Protein AF-A0ABD3XC31-F1 (afdb_monomer_lite)

InterPro domains:
  IPR001134 Netrin domain [PS50189] (2-110)
  IPR008993 Tissue inhibitor of metalloproteinases-like, OB-fold [G3DSA:2.40.50.120] (1-110)
  IPR008993 Tissue inhibitor of metalloproteinases-like, OB-fold [SSF50242] (11-102)
  IPR018933 Netrin module, non-TIMP type [PF01759] (27-101)

Structure (mmCIF, N/CA/C/O backbone):
data_AF-A0ABD3XC31-F1
#
_entry.id   AF-A0ABD3XC31-F1
#
loop_
_atom_site.group_PDB
_atom_site.id
_atom_site.type_symbol
_atom_site.label_atom_id
_atom_site.label_alt_id
_atom_site.label_comp_id
_atom_site.label_asym_id
_atom_site.label_entity_id
_atom_site.label_seq_id
_atom_site.pdbx_PDB_ins_code
_atom_site.Cartn_x
_atom_site.Cartn_y
_atom_site.Cartn_z
_atom_site.occupancy
_atom_site.B_iso_or_equiv
_atom_site.auth_seq_id
_atom_site.auth_comp_id
_atom_site.auth_asym_id
_atom_site.auth_atom_id
_atom_site.pdbx_PDB_model_num
ATOM 1 N N . THR A 1 1 ? 1.370 -7.243 -12.552 1.00 60.09 1 THR A N 1
ATOM 2 C CA . THR A 1 1 ? 0.184 -6.423 -12.883 1.00 60.09 1 THR A CA 1
ATOM 3 C C . THR A 1 1 ? 0.410 -5.011 -12.413 1.00 60.09 1 THR A C 1
ATOM 5 O O . THR A 1 1 ? 0.726 -4.815 -11.241 1.00 60.09 1 THR A O 1
ATOM 8 N N . CYS A 1 2 ? 0.232 -4.026 -13.294 1.00 70.12 2 CYS A N 1
ATOM 9 C CA . CYS A 1 2 ? 0.400 -2.636 -12.898 1.00 70.12 2 CYS A CA 1
ATOM 10 C C . CYS A 1 2 ? -0.766 -2.114 -12.057 1.00 70.12 2 CYS A C 1
ATOM 12 O O . CYS A 1 2 ? -1.923 -2.266 -12.463 1.00 70.12 2 CYS A O 1
ATOM 14 N N . PRO A 1 3 ? -0.480 -1.488 -10.902 1.00 72.56 3 PRO A N 1
ATOM 15 C CA . PRO A 1 3 ? -1.500 -0.830 -10.118 1.00 72.56 3 PRO A CA 1
ATOM 16 C C . PRO A 1 3 ? -1.986 0.433 -10.825 1.00 72.56 3 PRO A C 1
ATOM 18 O O . PRO A 1 3 ? -1.267 1.035 -11.627 1.00 72.56 3 PRO A O 1
ATOM 21 N N . LYS A 1 4 ? -3.212 0.842 -10.505 1.00 76.06 4 LYS A N 1
ATOM 22 C CA . LYS A 1 4 ? -3.756 2.136 -10.924 1.00 76.06 4 LYS A CA 1
ATOM 23 C C . LYS A 1 4 ? -3.798 3.075 -9.720 1.00 76.06 4 LYS A C 1
ATOM 25 O O . LYS A 1 4 ? -4.207 2.656 -8.637 1.00 76.06 4 LYS A O 1
ATOM 30 N N . CYS A 1 5 ? -3.379 4.321 -9.916 1.00 76.06 5 CYS A N 1
ATOM 31 C CA . CYS A 1 5 ? -3.298 5.339 -8.870 1.00 76.06 5 CYS A CA 1
ATOM 32 C C . CYS A 1 5 ? -4.203 6.515 -9.219 1.00 76.06 5 CYS A C 1
ATOM 34 O O . CYS A 1 5 ? -4.210 6.952 -10.370 1.00 76.06 5 CYS A O 1
ATOM 36 N N . TYR A 1 6 ? -4.924 7.033 -8.226 1.00 74.88 6 TYR A N 1
ATOM 37 C CA . TYR A 1 6 ? -5.819 8.176 -8.388 1.00 74.88 6 TYR A CA 1
ATOM 38 C C . TYR A 1 6 ? -5.678 9.118 -7.197 1.00 74.88 6 TYR A C 1
ATOM 40 O O . TYR A 1 6 ? -5.620 8.681 -6.043 1.00 74.88 6 TYR A O 1
ATOM 48 N N . GLU A 1 7 ? -5.648 10.415 -7.485 1.00 67.38 7 GLU A N 1
ATOM 49 C CA . GLU A 1 7 ? -5.885 11.451 -6.486 1.00 67.38 7 GLU A CA 1
ATOM 50 C C . GLU A 1 7 ? -7.401 11.657 -6.420 1.00 67.38 7 GLU A C 1
ATOM 52 O O . GLU A 1 7 ? -8.020 12.082 -7.394 1.00 67.38 7 GLU A O 1
ATOM 57 N N . GLU A 1 8 ? -8.039 11.276 -5.315 1.00 59.31 8 GLU A N 1
ATOM 58 C CA . GLU A 1 8 ? -9.484 11.459 -5.173 1.00 59.31 8 GLU A CA 1
ATOM 59 C C . GLU A 1 8 ? -9.756 12.931 -4.803 1.00 59.31 8 GLU A C 1
ATOM 61 O O . GLU A 1 8 ? -9.669 13.320 -3.639 1.00 59.31 8 GLU A O 1
ATOM 66 N N . GLU A 1 9 ? -10.052 13.785 -5.794 1.00 50.69 9 GLU A N 1
ATOM 67 C CA . GLU A 1 9 ? -10.273 15.228 -5.564 1.00 50.69 9 GLU A CA 1
ATOM 68 C C . GLU A 1 9 ? -11.522 15.524 -4.708 1.00 50.69 9 GLU A C 1
ATOM 70 O O . GLU A 1 9 ? -11.552 16.540 -4.013 1.00 50.69 9 GLU A O 1
ATOM 75 N N . ASN A 1 10 ? -12.517 14.625 -4.687 1.00 50.25 10 ASN A N 1
ATOM 76 C CA . ASN A 1 10 ? -13.811 14.836 -4.012 1.00 50.25 10 ASN A CA 1
ATOM 77 C C . ASN A 1 10 ? -14.370 13.617 -3.257 1.00 50.25 10 ASN A C 1
ATOM 79 O O . ASN A 1 10 ? -15.520 13.630 -2.817 1.00 50.25 10 ASN A O 1
ATOM 83 N N . GLY A 1 11 ? -13.592 12.552 -3.104 1.00 47.88 11 GLY A N 1
ATOM 84 C CA . GLY A 1 11 ? -14.109 11.291 -2.603 1.00 47.88 11 GLY A CA 1
ATOM 85 C C . GLY A 1 11 ? -13.786 11.030 -1.142 1.00 47.88 11 GLY A C 1
ATOM 86 O O . GLY A 1 11 ? -12.652 10.740 -0.770 1.00 47.88 11 GLY A O 1
ATOM 87 N N . MET A 1 12 ? -14.802 11.137 -0.290 1.00 53.12 12 MET A N 1
ATOM 88 C CA . MET A 1 12 ? -14.735 10.573 1.052 1.00 53.12 12 MET A CA 1
ATOM 89 C C . MET A 1 12 ? -15.048 9.082 0.957 1.00 53.12 12 MET A C 1
ATOM 91 O O . MET A 1 12 ? -16.196 8.692 0.733 1.00 53.12 12 MET A O 1
ATOM 95 N N . ILE A 1 13 ? -14.047 8.231 1.172 1.00 58.78 13 ILE A N 1
ATOM 96 C CA . ILE A 1 13 ? -14.296 6.805 1.390 1.00 58.78 13 ILE A CA 1
ATOM 97 C C . ILE A 1 13 ? -14.980 6.674 2.754 1.00 58.78 13 ILE A C 1
ATOM 99 O O . ILE A 1 13 ? -14.427 7.091 3.773 1.00 58.78 13 ILE A O 1
ATOM 103 N N . LYS A 1 14 ? -16.207 6.128 2.779 1.00 55.56 14 LYS A N 1
ATOM 104 C CA . LYS A 1 14 ? -17.020 5.998 4.003 1.00 55.56 14 LYS A CA 1
ATOM 105 C C . LYS A 1 14 ? -16.179 5.429 5.153 1.00 55.56 14 LYS A C 1
ATOM 107 O O . LYS A 1 14 ? -15.703 4.300 5.087 1.00 55.56 14 LYS A O 1
ATOM 112 N N . GLY A 1 15 ? -16.024 6.216 6.219 1.00 53.41 15 GLY A N 1
ATOM 113 C CA . GLY A 1 15 ? -15.245 5.840 7.401 1.00 53.41 15 GLY A CA 1
ATOM 114 C C . GLY A 1 15 ? -13.791 6.330 7.430 1.00 53.41 15 GLY A C 1
ATOM 115 O O . GLY A 1 15 ? -13.086 5.955 8.371 1.00 53.41 15 GLY A O 1
ATOM 116 N N . ILE A 1 16 ? -13.358 7.151 6.464 1.00 59.84 16 ILE A N 1
ATOM 117 C CA . ILE A 1 16 ? -12.098 7.910 6.481 1.00 59.84 16 ILE A CA 1
ATOM 118 C C . ILE A 1 16 ? -12.415 9.405 6.339 1.00 59.84 16 ILE A C 1
ATOM 120 O O . ILE A 1 16 ? -13.000 9.830 5.350 1.00 59.84 16 ILE A O 1
ATOM 124 N N . ASN A 1 17 ? -12.000 10.205 7.326 1.00 55.41 17 ASN A N 1
ATOM 125 C CA . ASN A 1 17 ? -12.262 11.655 7.378 1.00 55.41 17 ASN A CA 1
ATOM 126 C C . ASN A 1 17 ? -11.170 12.513 6.707 1.00 55.41 17 ASN A C 1
ATOM 128 O O . ASN A 1 17 ? -11.242 13.739 6.735 1.00 55.41 17 ASN A O 1
ATOM 132 N N . LYS A 1 18 ? -10.137 11.888 6.136 1.00 59.28 18 LYS A N 1
ATOM 133 C CA . LYS A 1 18 ? -9.078 12.550 5.358 1.00 59.28 18 LYS A CA 1
ATOM 134 C C . LYS A 1 18 ? -9.239 12.223 3.872 1.00 59.28 18 LYS A C 1
ATOM 136 O O . LYS A 1 18 ? -10.012 11.336 3.529 1.00 59.28 18 LYS A O 1
ATOM 141 N N . ARG A 1 19 ? -8.496 12.920 3.007 1.00 65.25 19 ARG A N 1
ATOM 142 C CA . ARG A 1 19 ? -8.375 12.615 1.570 1.00 65.25 19 ARG A CA 1
ATOM 143 C C . ARG A 1 19 ? -7.121 11.760 1.325 1.00 65.25 19 ARG A C 1
ATOM 145 O O . ARG A 1 19 ? -6.054 12.329 1.093 1.00 65.25 19 ARG A O 1
ATOM 152 N N . PRO A 1 20 ? -7.189 10.427 1.477 1.00 65.69 20 PRO A N 1
ATOM 153 C CA . PRO A 1 20 ? -6.082 9.551 1.131 1.00 65.69 20 PRO A CA 1
ATOM 154 C C . PRO A 1 20 ? -5.975 9.401 -0.389 1.00 65.69 20 PRO A C 1
ATOM 156 O O . PRO A 1 20 ? -6.949 9.550 -1.123 1.00 65.69 20 PRO A O 1
ATOM 159 N N . PHE A 1 21 ? -4.785 9.048 -0.857 1.00 74.56 21 PHE A N 1
ATOM 160 C CA . PHE A 1 21 ? -4.566 8.665 -2.250 1.00 74.56 21 PHE A CA 1
ATOM 161 C C . PHE A 1 21 ? -5.064 7.238 -2.474 1.00 74.56 21 PHE A C 1
ATOM 163 O O . PHE A 1 21 ? -4.836 6.370 -1.632 1.00 74.56 21 PHE A O 1
ATOM 170 N N . VAL A 1 22 ? -5.700 6.956 -3.610 1.00 74.00 22 VAL A N 1
ATOM 171 C CA . VAL A 1 22 ? -6.179 5.600 -3.901 1.00 74.00 22 VAL A CA 1
ATOM 172 C C . VAL A 1 22 ? -5.133 4.844 -4.706 1.00 74.00 22 VAL A C 1
ATOM 174 O O . VAL A 1 22 ? -4.752 5.253 -5.804 1.00 74.00 22 VAL A O 1
ATOM 177 N N . PHE A 1 23 ? -4.696 3.711 -4.162 1.00 75.88 23 PHE A N 1
ATOM 178 C CA . PHE A 1 23 ? -3.781 2.777 -4.801 1.00 75.88 23 PHE A CA 1
ATOM 179 C C . PHE A 1 23 ? -4.493 1.442 -5.035 1.00 75.88 23 PHE A C 1
ATOM 181 O O . PHE A 1 23 ? -4.873 0.749 -4.093 1.00 75.88 23 PHE A O 1
ATOM 188 N N . MET A 1 24 ? -4.699 1.067 -6.297 1.00 74.31 24 MET A N 1
ATOM 189 C CA . MET A 1 24 ? -5.426 -0.153 -6.653 1.00 74.31 24 MET A CA 1
ATOM 190 C C . MET A 1 24 ? -4.472 -1.226 -7.159 1.00 74.31 24 MET A C 1
ATOM 192 O O . MET A 1 24 ? -3.898 -1.078 -8.239 1.00 74.31 24 MET A O 1
ATOM 196 N N . LYS A 1 25 ? -4.341 -2.321 -6.407 1.00 70.69 25 LYS A N 1
ATOM 197 C CA . LYS A 1 25 ? -3.541 -3.496 -6.776 1.00 70.69 25 LYS A CA 1
ATOM 198 C C . LYS A 1 25 ? -4.434 -4.539 -7.463 1.00 70.69 25 LYS A C 1
ATOM 200 O O . LYS A 1 25 ? -5.574 -4.756 -7.060 1.00 70.69 25 LYS A O 1
ATOM 205 N N . ASP A 1 26 ? -3.922 -5.158 -8.527 1.00 62.19 26 ASP A N 1
ATOM 206 C CA . ASP A 1 26 ? -4.590 -6.241 -9.274 1.00 62.19 26 ASP A CA 1
ATOM 207 C C . ASP A 1 26 ? -5.938 -5.875 -9.922 1.00 62.19 26 ASP A C 1
ATOM 209 O O . ASP A 1 26 ? -6.871 -6.669 -10.016 1.00 62.19 26 ASP A O 1
ATOM 213 N N . THR A 1 27 ? -6.008 -4.651 -10.459 1.00 55.72 27 THR A N 1
ATOM 214 C CA . TH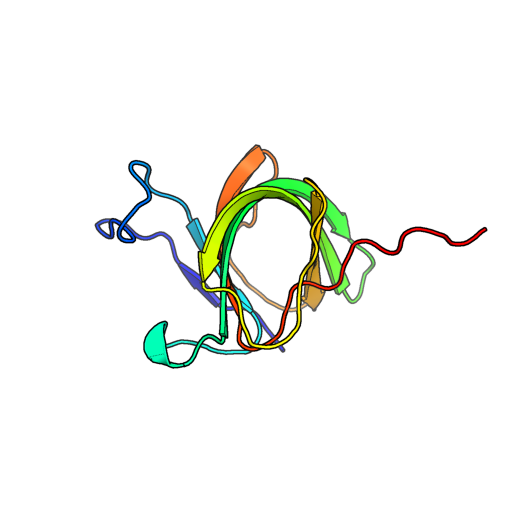R A 1 27 ? -7.063 -4.203 -11.391 1.00 55.72 27 THR A CA 1
ATOM 215 C C . THR A 1 27 ? -8.495 -4.249 -10.843 1.00 55.72 27 THR A C 1
ATOM 217 O O . THR A 1 27 ? -9.450 -4.226 -11.622 1.00 55.72 27 THR A O 1
ATOM 220 N N . ALA A 1 28 ? -8.686 -4.225 -9.523 1.00 55.88 28 ALA A N 1
ATOM 221 C CA . ALA A 1 28 ? -9.992 -3.960 -8.928 1.00 55.88 28 ALA A CA 1
ATOM 222 C C . ALA A 1 28 ? -10.372 -2.482 -9.147 1.00 55.88 28 ALA A C 1
ATOM 224 O O . ALA A 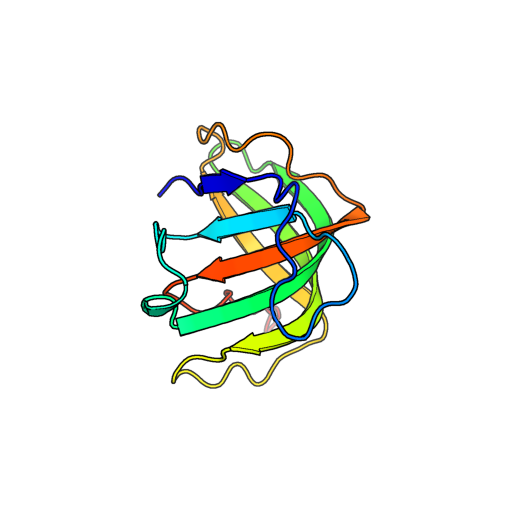1 28 ? -10.322 -1.686 -8.226 1.00 55.88 28 ALA A O 1
ATOM 225 N N . CYS A 1 29 ? -10.737 -2.095 -10.376 1.00 55.12 29 CYS A N 1
ATOM 226 C CA . CYS A 1 29 ? -11.195 -0.731 -10.697 1.00 55.12 29 CYS A CA 1
ATOM 227 C C . CYS A 1 29 ? -12.562 -0.401 -10.066 1.00 55.12 29 CYS A C 1
ATOM 229 O O . CYS A 1 29 ? -13.060 0.708 -10.215 1.00 55.12 29 CYS A O 1
ATOM 231 N N . ASP A 1 30 ? -13.174 -1.385 -9.408 1.00 63.16 30 ASP A N 1
ATOM 232 C CA . ASP A 1 30 ? -14.486 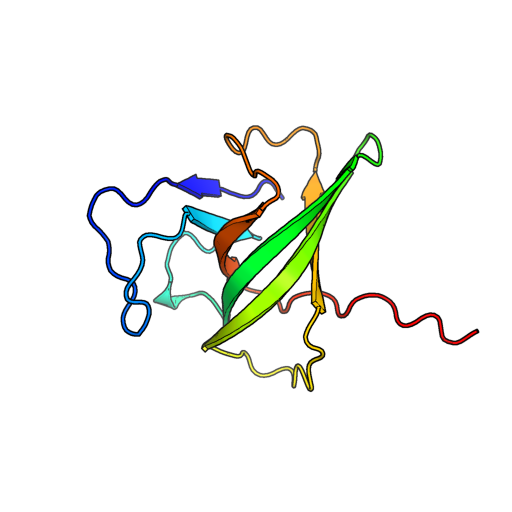-1.332 -8.791 1.00 63.16 30 ASP A CA 1
ATOM 233 C C . ASP A 1 30 ? -14.360 -1.839 -7.348 1.00 63.16 30 ASP A C 1
ATOM 235 O O . ASP A 1 30 ? -14.044 -3.011 -7.111 1.00 63.16 30 ASP A O 1
ATOM 239 N N . GLN A 1 31 ? -14.604 -0.947 -6.383 1.00 63.78 31 GLN A N 1
ATOM 240 C CA . GLN A 1 31 ? -14.555 -1.241 -4.947 1.00 63.78 31 GLN A CA 1
ATOM 241 C C . GLN A 1 31 ? -15.474 -2.407 -4.554 1.00 63.78 31 GLN A C 1
ATOM 243 O O . GLN A 1 31 ? -15.168 -3.144 -3.613 1.00 63.78 31 GLN A O 1
ATOM 248 N N . SER A 1 32 ? -16.580 -2.618 -5.278 1.00 66.12 32 SER A N 1
ATOM 249 C CA . SER A 1 32 ? -17.507 -3.721 -5.005 1.00 66.12 32 SER A CA 1
ATOM 250 C C . SER A 1 32 ? -16.870 -5.094 -5.256 1.00 66.12 32 SER A C 1
ATOM 252 O O . SER A 1 32 ? -17.204 -6.059 -4.566 1.00 66.12 32 SER A O 1
ATOM 254 N N . LYS A 1 33 ? -15.887 -5.162 -6.166 1.00 70.44 33 LYS A N 1
ATOM 255 C CA . LYS A 1 33 ? -15.160 -6.383 -6.557 1.00 70.44 33 LYS A CA 1
ATOM 256 C C . LYS A 1 33 ? -13.873 -6.613 -5.763 1.00 70.44 33 LYS A C 1
ATOM 258 O O . LYS A 1 33 ? -13.245 -7.659 -5.916 1.00 70.44 33 LYS A O 1
ATOM 263 N N . ALA A 1 34 ? -13.462 -5.651 -4.941 1.00 76.75 34 ALA A N 1
ATOM 264 C CA . ALA A 1 34 ? -12.299 -5.791 -4.075 1.00 76.75 34 ALA A CA 1
ATOM 265 C C . ALA A 1 34 ? -12.634 -6.675 -2.872 1.00 76.75 34 ALA A C 1
ATOM 267 O O . ALA A 1 34 ? -13.671 -6.479 -2.239 1.00 76.75 34 ALA A O 1
ATOM 268 N N . ASN A 1 35 ? -11.754 -7.605 -2.511 1.00 79.50 35 ASN A N 1
ATOM 269 C CA . ASN A 1 35 ? -11.915 -8.367 -1.269 1.00 79.50 35 ASN A CA 1
ATOM 270 C C . ASN A 1 35 ? -11.275 -7.635 -0.086 1.00 79.50 35 ASN A C 1
ATOM 272 O O . ASN A 1 35 ? -11.727 -7.793 1.044 1.00 79.50 35 ASN A O 1
ATOM 276 N N . TYR A 1 36 ? -10.270 -6.798 -0.348 1.00 80.62 36 TYR A N 1
ATOM 277 C CA . TYR A 1 36 ? -9.488 -6.111 0.668 1.00 80.62 36 TYR A CA 1
ATOM 278 C C . TYR A 1 36 ? -9.450 -4.608 0.416 1.00 80.62 36 TYR A C 1
ATOM 280 O O . TYR A 1 36 ? -9.193 -4.158 -0.701 1.00 80.62 36 TYR A O 1
ATOM 288 N N . ILE A 1 37 ? -9.705 -3.837 1.472 1.00 84.50 37 ILE A N 1
ATOM 289 C CA . ILE A 1 37 ? -9.576 -2.382 1.470 1.00 84.50 37 ILE A CA 1
ATOM 290 C C . ILE A 1 37 ? -8.911 -1.957 2.782 1.00 84.50 37 ILE A C 1
ATOM 292 O O . ILE A 1 37 ? -9.468 -2.172 3.863 1.00 84.50 37 ILE A O 1
ATOM 296 N N . PHE A 1 38 ? -7.738 -1.333 2.686 1.00 85.06 38 PHE A N 1
ATOM 297 C CA . PHE A 1 38 ? -6.957 -0.866 3.834 1.00 85.06 38 PHE A CA 1
ATOM 298 C C . PHE A 1 38 ? -6.668 0.620 3.738 1.00 85.06 38 PHE A C 1
ATOM 300 O O . PHE A 1 38 ? -6.363 1.123 2.667 1.00 85.06 38 PHE A O 1
ATOM 307 N N . HIS A 1 39 ? -6.692 1.303 4.873 1.00 87.06 39 HIS A N 1
ATOM 308 C CA . HIS A 1 39 ? -6.125 2.633 5.034 1.00 87.06 39 HIS A CA 1
ATOM 309 C C . HIS A 1 39 ? -4.759 2.491 5.688 1.00 87.06 39 HIS A C 1
ATOM 311 O O . HIS A 1 39 ? -4.644 1.898 6.764 1.00 87.06 39 HIS A O 1
ATOM 317 N N . VAL A 1 40 ? -3.729 3.006 5.030 1.00 87.62 40 VAL A N 1
ATOM 318 C CA . VAL A 1 40 ? -2.337 2.836 5.440 1.00 87.62 40 VAL A CA 1
ATOM 319 C C . VAL A 1 40 ? -1.575 4.147 5.349 1.00 87.62 40 VAL A C 1
ATOM 321 O O . VAL A 1 40 ? -1.967 5.047 4.613 1.00 87.62 40 VAL A O 1
ATOM 324 N N . ASN A 1 41 ? -0.444 4.227 6.037 1.00 89.00 41 ASN A N 1
ATOM 325 C CA . ASN A 1 41 ? 0.601 5.208 5.783 1.00 89.00 41 ASN A CA 1
ATOM 326 C C . ASN A 1 41 ? 1.810 4.486 5.187 1.00 89.00 41 ASN A C 1
ATOM 328 O O . ASN A 1 41 ? 2.313 3.556 5.811 1.00 89.00 41 ASN A O 1
ATOM 332 N N . ILE A 1 42 ? 2.270 4.878 4.000 1.00 87.44 42 ILE A N 1
ATOM 333 C CA . ILE A 1 42 ? 3.474 4.273 3.415 1.00 87.44 42 ILE A CA 1
ATOM 334 C C . ILE A 1 42 ? 4.693 4.868 4.108 1.00 87.44 42 ILE A C 1
ATOM 336 O O . ILE A 1 42 ? 4.911 6.073 4.040 1.00 87.44 42 ILE A O 1
ATOM 340 N N . SER A 1 43 ? 5.482 4.032 4.776 1.00 88.25 43 SER A N 1
ATOM 341 C CA . SER A 1 43 ? 6.651 4.468 5.539 1.00 88.25 43 SER A CA 1
ATOM 342 C C . SER A 1 43 ? 7.919 4.470 4.695 1.00 88.25 43 SER A C 1
ATOM 344 O O . SER A 1 43 ? 8.731 5.380 4.841 1.00 88.25 43 SER A O 1
ATOM 346 N N . LYS A 1 44 ? 8.087 3.477 3.815 1.00 89.12 44 LYS A N 1
ATOM 347 C CA . LYS A 1 44 ? 9.296 3.321 3.003 1.00 89.12 44 LYS A CA 1
ATOM 348 C C . LYS A 1 44 ? 9.011 2.612 1.688 1.00 89.12 44 LYS A C 1
ATOM 350 O O . LYS A 1 44 ? 8.194 1.696 1.651 1.00 89.12 44 LYS A O 1
ATOM 355 N N . ILE A 1 45 ? 9.703 3.005 0.622 1.00 87.56 45 ILE A N 1
ATOM 356 C CA . ILE A 1 45 ? 9.649 2.348 -0.685 1.00 87.56 45 ILE A CA 1
ATOM 357 C C . ILE A 1 45 ? 11.039 1.819 -1.041 1.00 87.56 45 ILE A C 1
ATOM 359 O O . ILE A 1 45 ? 12.010 2.565 -1.135 1.00 87.56 45 ILE A O 1
ATOM 363 N N . HIS A 1 46 ? 11.128 0.516 -1.285 1.00 87.06 46 HIS A N 1
ATOM 3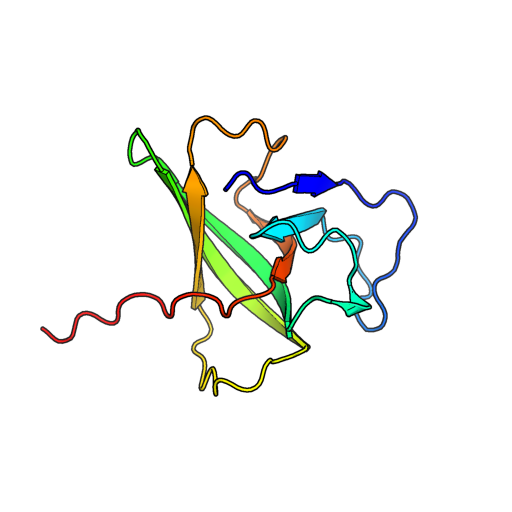64 C CA . HIS A 1 46 ? 12.333 -0.164 -1.747 1.00 87.06 46 HIS A CA 1
ATOM 365 C C . HIS A 1 46 ? 12.235 -0.412 -3.250 1.00 87.06 46 HIS A C 1
ATOM 367 O O . HIS A 1 46 ? 11.238 -0.963 -3.721 1.00 87.06 46 HIS A O 1
ATOM 373 N N . ASP A 1 47 ? 13.267 -0.032 -4.002 1.00 87.56 47 ASP A N 1
ATOM 374 C CA . ASP A 1 47 ? 13.391 -0.342 -5.429 1.00 87.56 47 ASP A CA 1
ATOM 375 C C . ASP A 1 47 ? 14.327 -1.543 -5.614 1.00 87.56 47 ASP A C 1
ATOM 377 O O . ASP A 1 47 ? 15.525 -1.460 -5.347 1.00 87.56 47 ASP A O 1
ATOM 381 N N . LEU A 1 48 ? 13.769 -2.673 -6.048 1.00 86.19 48 LEU A N 1
ATOM 382 C CA . LEU A 1 48 ? 14.489 -3.919 -6.327 1.00 86.19 48 LEU A CA 1
ATOM 383 C C . LEU A 1 48 ? 14.748 -4.096 -7.835 1.00 86.19 48 LEU A C 1
ATOM 385 O O . LEU A 1 48 ? 14.872 -5.214 -8.342 1.00 86.19 48 LEU A O 1
ATOM 389 N N . GLY A 1 49 ? 14.767 -2.998 -8.592 1.00 85.88 49 GLY A N 1
ATOM 390 C CA . GLY A 1 49 ? 15.007 -2.979 -10.031 1.00 85.88 49 GLY A CA 1
ATOM 391 C C . GLY A 1 49 ? 13.755 -3.330 -10.830 1.00 85.88 49 GLY A C 1
ATOM 392 O O . GLY A 1 49 ? 13.155 -2.458 -11.451 1.00 85.88 49 GLY A O 1
ATOM 393 N N . ARG A 1 50 ? 13.334 -4.603 -10.830 1.00 85.81 50 ARG A N 1
ATOM 394 C CA . ARG A 1 50 ? 12.120 -5.044 -11.559 1.00 85.81 50 ARG A CA 1
ATOM 395 C C . ARG A 1 50 ? 10.830 -4.838 -10.768 1.00 85.81 50 ARG A C 1
ATOM 397 O O . ARG A 1 50 ? 9.749 -4.800 -11.357 1.00 85.81 50 ARG A O 1
ATOM 404 N N . GLN A 1 51 ? 10.940 -4.728 -9.451 1.00 84.25 51 GLN A N 1
ATOM 405 C CA . GLN A 1 51 ? 9.814 -4.587 -8.539 1.00 84.25 51 GLN A CA 1
ATOM 406 C C . GLN A 1 51 ? 10.087 -3.480 -7.529 1.00 84.25 51 GLN A C 1
ATOM 408 O O . GLN A 1 51 ? 11.230 -3.260 -7.134 1.00 84.25 51 GLN A O 1
ATOM 413 N N . LYS A 1 52 ? 9.018 -2.837 -7.069 1.00 85.06 52 LYS A N 1
ATOM 414 C CA . LYS A 1 52 ? 9.028 -1.935 -5.923 1.00 85.06 52 LYS A CA 1
ATOM 415 C C . LYS A 1 52 ? 8.216 -2.542 -4.797 1.00 85.06 52 LYS A C 1
ATOM 417 O O . LYS A 1 52 ? 7.173 -3.148 -5.051 1.00 85.06 52 LYS A O 1
ATOM 422 N N . ILE A 1 53 ? 8.696 -2.367 -3.574 1.00 85.94 53 ILE A N 1
ATOM 423 C CA . ILE A 1 53 ? 8.025 -2.807 -2.352 1.00 85.94 53 ILE A CA 1
ATOM 424 C C . ILE A 1 53 ? 7.784 -1.579 -1.483 1.00 85.94 53 ILE A C 1
ATOM 426 O O . ILE A 1 53 ? 8.723 -0.850 -1.193 1.00 85.94 53 ILE A O 1
ATOM 430 N N . ALA A 1 54 ? 6.544 -1.348 -1.063 1.00 85.31 54 ALA A N 1
ATOM 431 C CA . ALA A 1 54 ? 6.209 -0.350 -0.059 1.00 85.31 54 ALA A CA 1
ATOM 432 C C . ALA A 1 54 ? 5.950 -1.029 1.281 1.00 85.31 54 ALA A C 1
ATOM 434 O O . ALA A 1 54 ? 5.029 -1.843 1.385 1.00 85.31 54 ALA A O 1
ATOM 435 N N . ASP A 1 55 ? 6.714 -0.635 2.292 1.00 87.88 55 ASP A N 1
ATOM 436 C CA . ASP A 1 55 ? 6.372 -0.868 3.686 1.00 87.88 55 ASP A CA 1
ATOM 437 C C . ASP A 1 55 ? 5.308 0.154 4.084 1.00 87.88 55 ASP A C 1
ATOM 439 O O . ASP A 1 55 ? 5.434 1.352 3.802 1.00 87.88 55 ASP A O 1
ATOM 443 N N . ALA A 1 56 ? 4.244 -0.305 4.730 1.00 86.88 56 ALA A N 1
ATOM 444 C CA . ALA A 1 56 ? 3.148 0.556 5.125 1.00 86.88 56 ALA A CA 1
ATOM 445 C C . ALA A 1 56 ? 2.641 0.214 6.521 1.00 86.88 56 ALA A C 1
ATOM 447 O O . ALA A 1 56 ? 2.397 -0.947 6.845 1.00 86.88 56 ALA A O 1
ATOM 448 N N . LYS A 1 57 ? 2.420 1.247 7.333 1.00 88.50 57 LYS A N 1
ATOM 449 C CA . LYS A 1 57 ? 1.738 1.122 8.613 1.00 88.50 57 LYS A CA 1
ATOM 450 C C . LYS A 1 57 ? 0.230 1.094 8.387 1.00 88.50 57 LYS A C 1
ATOM 452 O O . LYS A 1 57 ? -0.334 2.020 7.802 1.00 88.50 57 LYS A O 1
ATOM 457 N N . LEU A 1 58 ? -0.433 0.050 8.862 1.00 85.50 58 LEU A N 1
ATOM 458 C CA . LEU A 1 58 ? -1.879 -0.084 8.854 1.00 85.50 58 LEU A CA 1
ATOM 459 C C . LEU A 1 58 ? -2.499 0.930 9.823 1.00 85.50 58 LEU A C 1
ATOM 461 O O . LEU A 1 58 ? -2.211 0.926 11.016 1.00 85.50 58 LEU A O 1
ATOM 465 N N . ILE A 1 59 ? -3.373 1.788 9.301 1.00 85.31 59 ILE A N 1
ATOM 466 C CA . ILE A 1 59 ? -4.165 2.734 10.096 1.00 85.31 59 ILE A CA 1
ATOM 467 C C . ILE A 1 59 ? -5.521 2.109 10.415 1.00 85.31 59 ILE A C 1
ATOM 469 O O . ILE A 1 59 ? -5.973 2.127 11.558 1.00 85.31 59 ILE A O 1
ATOM 473 N N . LYS A 1 60 ? -6.191 1.564 9.391 1.00 83.88 60 LYS A N 1
ATOM 474 C CA . LYS A 1 60 ? -7.536 1.000 9.524 1.00 83.88 60 LYS A CA 1
ATOM 475 C C . LYS A 1 60 ? -7.810 -0.059 8.465 1.00 83.88 60 LYS A C 1
ATOM 477 O O . LYS A 1 60 ? -7.496 0.115 7.290 1.00 83.88 60 LYS A O 1
ATOM 482 N N . VAL A 1 61 ? -8.478 -1.134 8.868 1.00 82.88 61 VAL A N 1
ATOM 483 C CA . VAL A 1 61 ? -9.064 -2.109 7.941 1.00 82.88 61 VAL A CA 1
ATOM 484 C C . VAL A 1 61 ? -10.480 -1.649 7.596 1.00 82.88 61 VAL A C 1
ATOM 486 O O . VAL A 1 61 ? -11.300 -1.468 8.492 1.00 82.88 61 VAL A O 1
ATOM 489 N N . ILE A 1 62 ? -10.766 -1.439 6.309 1.00 81.69 62 ILE A N 1
ATOM 490 C CA . ILE A 1 62 ? -12.101 -1.045 5.827 1.00 81.69 62 ILE A CA 1
ATOM 491 C C . ILE A 1 62 ? -12.878 -2.274 5.351 1.00 81.69 62 ILE A C 1
ATOM 493 O O . ILE A 1 62 ? -14.057 -2.420 5.662 1.00 81.69 62 ILE A O 1
ATOM 497 N N . LYS A 1 63 ? -12.215 -3.170 4.612 1.00 80.75 63 LYS A N 1
ATOM 498 C CA . LYS A 1 63 ? -12.779 -4.437 4.132 1.00 80.75 63 LYS A CA 1
ATOM 499 C C . LYS A 1 63 ? -11.714 -5.524 4.224 1.00 80.75 63 LYS A C 1
ATOM 501 O O . LYS A 1 63 ? -10.584 -5.310 3.787 1.00 80.75 63 LYS A O 1
ATOM 506 N N . ARG A 1 64 ? -12.070 -6.675 4.792 1.00 76.38 64 ARG A N 1
ATOM 507 C CA . ARG A 1 64 ? -11.213 -7.864 4.873 1.00 76.38 64 ARG A CA 1
ATOM 508 C C . ARG A 1 64 ? -11.863 -8.985 4.061 1.00 76.38 64 ARG A C 1
ATOM 510 O O . ARG A 1 64 ? -13.065 -9.206 4.190 1.00 76.38 64 ARG A O 1
ATOM 517 N N . GLY A 1 65 ? -11.073 -9.651 3.224 1.00 72.38 65 GLY A N 1
ATOM 518 C CA . GLY A 1 65 ? -11.506 -10.827 2.474 1.00 72.38 65 GLY A CA 1
ATOM 519 C C . GLY A 1 65 ? -11.562 -12.082 3.348 1.00 72.38 65 GLY A C 1
ATOM 520 O O . GLY A 1 65 ? -11.312 -12.027 4.549 1.00 72.38 65 GLY A O 1
ATOM 521 N N . ALA A 1 66 ? -11.880 -13.223 2.735 1.00 64.25 66 ALA A N 1
ATOM 522 C CA . ALA A 1 66 ? -12.072 -14.489 3.446 1.00 64.25 66 ALA A CA 1
ATOM 523 C C . ALA A 1 66 ? -10.788 -15.064 4.074 1.00 64.25 66 ALA A C 1
ATOM 525 O O . ALA A 1 66 ? -10.883 -15.807 5.048 1.00 64.25 66 ALA A O 1
ATOM 526 N N . GLN A 1 67 ? -9.595 -14.729 3.559 1.00 61.41 67 GLN A N 1
ATOM 527 C CA . GLN A 1 67 ? -8.361 -15.080 4.267 1.00 61.41 67 GLN A CA 1
ATOM 528 C C . GLN A 1 67 ? -8.211 -14.184 5.495 1.00 61.41 67 GLN A C 1
ATOM 530 O O . GLN A 1 67 ? -8.225 -12.950 5.385 1.00 61.41 67 GLN A O 1
ATOM 535 N N . LEU A 1 68 ? -8.051 -14.831 6.649 1.00 52.62 68 LEU A N 1
ATOM 536 C CA . LEU A 1 68 ? -7.726 -14.197 7.917 1.00 52.62 68 LEU A CA 1
ATOM 537 C C . LEU A 1 68 ? -6.354 -13.531 7.795 1.00 52.62 68 LEU A C 1
ATOM 539 O O . LEU A 1 68 ? -5.317 -14.175 7.859 1.00 52.62 68 LEU A O 1
ATOM 543 N N . TYR A 1 69 ? -6.360 -12.219 7.590 1.00 57.69 69 TYR A N 1
ATOM 544 C CA . TYR A 1 69 ? -5.216 -11.382 7.916 1.00 57.69 69 TYR A CA 1
ATOM 545 C C . TYR A 1 69 ? -5.226 -11.200 9.439 1.00 57.69 69 TYR A C 1
ATOM 547 O O . TYR A 1 69 ? -5.946 -10.334 9.924 1.00 57.69 69 TYR A O 1
ATOM 555 N N . ASP A 1 70 ? -4.520 -12.022 10.214 1.00 53.47 70 ASP A N 1
ATOM 556 C CA . ASP A 1 70 ? -4.495 -11.861 11.684 1.00 53.47 70 ASP A CA 1
ATOM 557 C C . ASP A 1 70 ? -3.798 -10.563 12.108 1.00 53.47 70 ASP A C 1
ATOM 559 O O . ASP A 1 70 ? -4.219 -9.911 13.059 1.00 53.47 70 ASP A O 1
ATOM 563 N N . GLY A 1 71 ? -2.862 -10.103 11.282 1.00 54.50 71 GLY A N 1
ATOM 564 C CA . GLY A 1 71 ? -2.486 -8.711 11.135 1.00 54.50 71 GLY A CA 1
ATOM 565 C C . GLY A 1 71 ? -1.519 -8.146 12.165 1.00 54.50 71 GLY A C 1
ATOM 566 O O . GLY A 1 71 ? -1.809 -8.047 13.352 1.00 54.50 71 GLY A O 1
ATOM 567 N N . GLY A 1 72 ? -0.380 -7.668 11.663 1.00 61.81 72 GLY A N 1
ATOM 568 C CA . GLY A 1 72 ? 0.487 -6.723 12.360 1.00 61.81 72 GLY A CA 1
ATOM 569 C C . GLY A 1 72 ? 0.134 -5.270 12.029 1.00 61.81 72 GLY A C 1
ATOM 570 O O . GLY A 1 72 ? -0.663 -4.985 11.131 1.00 61.81 72 GLY A O 1
ATOM 571 N N . GLU A 1 73 ? 0.772 -4.327 12.726 1.00 70.88 73 GLU A N 1
ATOM 572 C CA . GLU A 1 73 ? 0.684 -2.899 12.385 1.00 70.88 73 GLU A CA 1
ATOM 573 C C . GLU A 1 73 ? 1.345 -2.570 11.039 1.00 70.88 73 GLU A C 1
ATOM 575 O O . GLU A 1 73 ? 1.110 -1.490 10.514 1.00 70.88 73 GLU A O 1
ATOM 580 N N . ASN A 1 74 ? 2.153 -3.470 10.471 1.00 81.31 74 ASN A N 1
ATOM 581 C CA . ASN A 1 74 ? 2.925 -3.230 9.254 1.00 81.31 74 ASN A CA 1
ATOM 582 C C . ASN A 1 74 ? 2.585 -4.257 8.172 1.00 81.31 74 ASN A C 1
ATOM 584 O O . ASN A 1 74 ? 2.556 -5.460 8.433 1.00 81.31 74 ASN A O 1
ATOM 588 N N . ILE A 1 75 ? 2.367 -3.771 6.955 1.00 82.31 75 ILE A N 1
ATOM 589 C CA . ILE A 1 75 ? 2.046 -4.559 5.765 1.00 82.31 75 ILE A CA 1
ATOM 590 C C . ILE A 1 75 ? 2.880 -4.109 4.579 1.00 82.31 75 ILE A C 1
ATOM 592 O O . ILE A 1 75 ? 3.271 -2.946 4.491 1.00 82.31 75 ILE A O 1
ATOM 596 N N . THR A 1 76 ? 3.129 -5.032 3.654 1.00 82.06 76 THR A N 1
ATOM 597 C CA . THR A 1 76 ? 3.918 -4.773 2.452 1.00 82.06 76 THR A CA 1
ATOM 598 C C . THR A 1 76 ? 3.090 -4.887 1.184 1.00 82.06 76 THR A C 1
ATOM 600 O O . THR A 1 76 ? 2.243 -5.769 1.016 1.00 82.06 76 THR A O 1
ATOM 603 N N . PHE A 1 77 ? 3.372 -3.986 0.246 1.00 80.19 77 PHE A N 1
ATOM 604 C CA . PHE A 1 77 ? 2.753 -3.976 -1.073 1.00 80.19 77 PHE A CA 1
ATOM 605 C C . PHE A 1 77 ? 3.814 -3.982 -2.157 1.00 80.19 77 PHE A C 1
ATOM 607 O O . PHE A 1 77 ? 4.705 -3.142 -2.155 1.00 80.19 77 PHE A O 1
ATOM 614 N N . THR A 1 78 ? 3.678 -4.890 -3.117 1.00 82.19 78 THR A N 1
ATOM 615 C CA . THR A 1 78 ? 4.620 -5.031 -4.232 1.00 82.19 78 THR A CA 1
ATOM 616 C C . THR A 1 78 ? 3.944 -4.709 -5.555 1.00 82.19 78 THR A C 1
ATOM 618 O O . THR A 1 78 ? 2.802 -5.120 -5.786 1.00 82.19 78 THR A O 1
ATOM 621 N N . TRP A 1 79 ? 4.656 -4.007 -6.433 1.00 81.62 79 TRP A N 1
ATOM 622 C CA . TRP A 1 79 ? 4.266 -3.782 -7.825 1.00 81.62 79 TRP A CA 1
ATOM 623 C C . TRP A 1 79 ? 5.489 -3.763 -8.748 1.00 81.62 79 TRP A C 1
ATOM 625 O O . TRP A 1 79 ? 6.624 -3.664 -8.291 1.00 81.62 79 TRP A O 1
ATOM 635 N N . GLU A 1 80 ? 5.279 -3.890 -10.058 1.00 83.25 80 GLU A N 1
ATOM 636 C CA . GLU A 1 80 ? 6.379 -3.881 -11.031 1.00 83.25 80 GLU A CA 1
ATOM 637 C C . GLU A 1 80 ? 6.908 -2.452 -11.238 1.00 83.25 80 GLU A C 1
ATOM 639 O O . GLU A 1 80 ? 6.132 -1.507 -11.384 1.00 83.25 80 GLU A O 1
ATOM 644 N N . SER A 1 81 ? 8.232 -2.280 -11.286 1.00 81.06 81 SER A N 1
ATOM 645 C CA . SER A 1 81 ? 8.867 -0.954 -11.396 1.00 81.06 81 SER A CA 1
ATOM 646 C C . SER A 1 81 ? 8.545 -0.233 -12.706 1.00 81.06 81 SER A C 1
ATOM 648 O O . SER A 1 81 ? 8.570 0.994 -12.746 1.00 81.06 81 SER A O 1
ATOM 650 N N . ILE A 1 82 ? 8.203 -0.983 -13.762 1.00 80.12 82 ILE A N 1
ATOM 651 C CA . ILE A 1 82 ? 7.775 -0.441 -15.063 1.00 80.12 82 ILE A CA 1
ATOM 652 C C . ILE A 1 82 ? 6.422 0.277 -14.994 1.00 80.12 82 ILE A C 1
ATOM 654 O O . ILE A 1 82 ? 6.049 0.999 -15.918 1.00 80.12 82 ILE A O 1
ATOM 658 N N . CYS A 1 83 ? 5.663 0.069 -13.920 1.00 75.69 83 CYS A N 1
ATOM 659 C CA . CYS A 1 83 ? 4.334 0.625 -13.793 1.00 75.69 83 CYS A CA 1
ATOM 660 C C . CYS A 1 83 ? 4.402 2.116 -13.484 1.00 75.69 83 CYS A C 1
ATOM 662 O O . CYS A 1 83 ? 4.854 2.535 -12.417 1.00 75.69 83 CYS A O 1
ATOM 664 N N . GLN A 1 84 ? 3.880 2.919 -14.409 1.00 62.84 84 GLN A N 1
ATOM 665 C CA . GLN A 1 84 ? 3.715 4.359 -14.245 1.00 62.84 84 GLN A CA 1
ATOM 666 C C . GLN A 1 84 ? 2.487 4.655 -13.376 1.00 62.84 84 GLN A C 1
ATOM 668 O O . GLN A 1 84 ? 1.487 5.197 -13.833 1.00 62.84 84 GLN A O 1
ATOM 673 N N . CYS A 1 85 ? 2.545 4.259 -12.107 1.00 64.44 85 CYS A N 1
ATOM 674 C CA . CYS A 1 85 ? 1.599 4.733 -11.107 1.00 64.44 85 CYS A CA 1
ATOM 675 C C . CYS A 1 85 ? 2.143 6.069 -10.580 1.00 64.44 85 CYS A C 1
ATOM 677 O O . CYS A 1 85 ? 3.220 6.072 -9.971 1.00 64.44 85 CYS A O 1
ATOM 679 N N . PRO A 1 86 ? 1.497 7.217 -10.852 1.00 55.22 86 PRO A N 1
ATOM 680 C CA . PRO A 1 86 ? 2.033 8.501 -10.430 1.00 55.22 86 PRO A CA 1
ATOM 681 C C . PR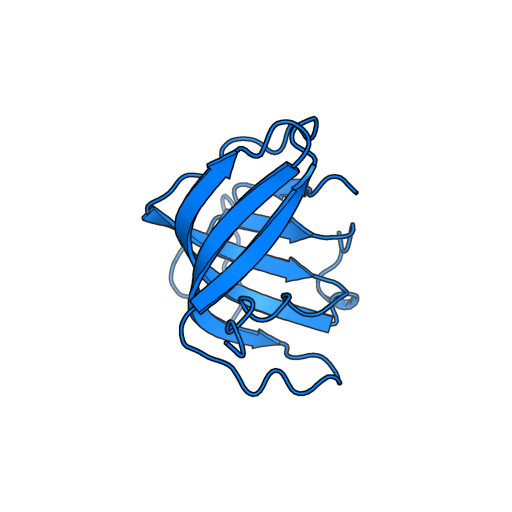O A 1 86 ? 2.142 8.569 -8.897 1.00 55.22 86 PRO A C 1
ATOM 683 O O . PRO A 1 86 ? 1.147 8.543 -8.182 1.00 55.22 86 PRO A O 1
ATOM 686 N N . ARG A 1 87 ? 3.391 8.677 -8.421 1.00 64.81 87 ARG A N 1
ATOM 687 C CA . ARG A 1 87 ? 3.806 9.232 -7.120 1.00 64.81 87 ARG A CA 1
ATOM 688 C C . ARG A 1 87 ? 3.171 8.592 -5.880 1.00 64.81 87 ARG A C 1
ATOM 690 O O . ARG A 1 87 ? 2.584 9.275 -5.035 1.00 64.81 87 ARG A O 1
ATOM 697 N N . ILE A 1 88 ? 3.398 7.292 -5.705 1.00 74.75 88 ILE A N 1
ATOM 698 C CA . ILE A 1 88 ? 3.426 6.726 -4.352 1.00 74.75 88 ILE A CA 1
ATOM 699 C C . ILE A 1 88 ? 4.597 7.385 -3.623 1.00 74.75 88 ILE A C 1
ATOM 701 O O . ILE A 1 88 ? 5.741 7.241 -4.045 1.00 74.75 88 ILE A O 1
ATOM 705 N N . ASN A 1 89 ? 4.298 8.160 -2.587 1.00 78.56 89 ASN A N 1
ATOM 706 C CA . ASN A 1 89 ? 5.290 8.855 -1.787 1.00 78.56 89 ASN A CA 1
ATOM 707 C C . ASN A 1 89 ? 5.308 8.242 -0.398 1.00 78.56 89 ASN A C 1
ATOM 709 O O . ASN A 1 89 ? 4.262 7.943 0.184 1.00 78.56 89 ASN A O 1
ATOM 713 N N . GLU A 1 90 ? 6.508 8.136 0.143 1.00 82.81 90 GLU A N 1
ATOM 714 C CA . GLU A 1 90 ? 6.705 7.879 1.559 1.00 82.81 90 GLU A CA 1
ATOM 715 C C . GLU A 1 90 ? 6.023 8.979 2.384 1.00 82.81 90 GLU A C 1
ATOM 717 O O . GLU A 1 90 ? 5.807 10.099 1.911 1.00 82.81 90 GLU A O 1
ATOM 722 N N . THR A 1 91 ? 5.663 8.655 3.622 1.00 80.38 91 THR A N 1
ATOM 723 C CA . THR A 1 91 ? 4.970 9.498 4.612 1.00 80.38 91 THR A CA 1
ATOM 724 C C . THR A 1 91 ? 3.521 9.874 4.291 1.00 80.38 91 THR A C 1
ATOM 726 O O . THR A 1 91 ? 2.840 10.443 5.147 1.00 80.38 91 THR A O 1
ATOM 729 N N . LYS A 1 92 ? 2.996 9.523 3.109 1.00 82.50 92 LYS A N 1
ATOM 730 C CA . LYS A 1 92 ? 1.600 9.798 2.739 1.00 82.50 92 LYS A CA 1
ATOM 731 C C . LYS A 1 92 ? 0.655 8.653 3.102 1.00 82.50 92 LYS A C 1
ATOM 733 O O . LYS A 1 92 ? 1.030 7.481 3.149 1.00 82.50 92 LYS A O 1
ATOM 738 N N . GLU A 1 93 ? -0.599 9.021 3.357 1.00 86.62 93 GLU A N 1
ATOM 739 C CA . GLU A 1 93 ? -1.683 8.075 3.608 1.00 86.62 93 GLU A CA 1
ATOM 740 C C . GLU A 1 93 ? -2.338 7.625 2.295 1.00 86.62 93 GLU A C 1
ATOM 742 O O . GLU A 1 93 ? -2.658 8.444 1.428 1.00 86.62 93 GLU A O 1
ATOM 747 N N . TYR A 1 94 ? -2.578 6.322 2.178 1.00 85.25 94 TYR A N 1
ATOM 748 C CA . TYR A 1 94 ? -3.185 5.692 1.013 1.00 85.25 94 TYR A CA 1
ATOM 749 C C . TYR A 1 94 ? -4.348 4.801 1.426 1.00 85.25 94 TYR A C 1
ATOM 751 O O . TYR A 1 94 ? -4.324 4.168 2.484 1.00 85.25 94 TYR A O 1
ATOM 759 N N . VAL A 1 95 ? -5.349 4.712 0.557 1.00 85.69 95 VAL A N 1
ATOM 760 C CA . VAL A 1 95 ? -6.327 3.632 0.587 1.00 85.69 95 VAL A CA 1
ATOM 761 C C . VAL A 1 95 ? -5.967 2.626 -0.479 1.00 85.69 95 VAL A C 1
ATOM 763 O O . VAL A 1 95 ? -5.887 2.946 -1.664 1.00 85.69 95 VAL A O 1
ATOM 766 N N . ILE A 1 96 ? -5.733 1.402 -0.028 1.00 84.06 96 ILE A N 1
ATOM 767 C CA . ILE A 1 96 ? -5.290 0.308 -0.865 1.00 84.06 96 ILE A CA 1
ATOM 768 C C . ILE A 1 96 ? -6.456 -0.624 -1.100 1.00 84.06 96 ILE A C 1
ATOM 770 O O . ILE A 1 96 ? -6.990 -1.203 -0.157 1.00 84.06 96 ILE A O 1
ATOM 774 N N . ILE A 1 97 ? -6.833 -0.748 -2.367 1.00 82.00 97 ILE A N 1
ATOM 775 C CA . ILE A 1 97 ? -7.927 -1.594 -2.832 1.00 82.00 97 ILE A CA 1
ATOM 776 C C . ILE A 1 97 ? -7.301 -2.766 -3.578 1.00 82.00 97 ILE A C 1
ATOM 778 O O . ILE A 1 97 ? -6.569 -2.566 -4.549 1.00 82.00 97 ILE A O 1
ATOM 782 N N . ALA A 1 98 ? -7.578 -3.985 -3.125 1.00 79.62 98 ALA A N 1
ATOM 783 C CA . ALA A 1 98 ? -6.996 -5.189 -3.698 1.00 79.62 98 ALA A CA 1
ATOM 784 C C . ALA A 1 98 ? -8.007 -6.340 -3.768 1.00 79.62 98 ALA A C 1
ATOM 786 O O . ALA A 1 98 ? -8.909 -6.481 -2.933 1.00 79.62 98 ALA A O 1
ATOM 787 N N . LYS A 1 99 ? -7.857 -7.179 -4.796 1.00 77.12 99 LYS A N 1
ATOM 788 C CA . LYS A 1 99 ? -8.599 -8.440 -4.914 1.00 77.12 99 LYS A CA 1
ATOM 789 C C . LYS A 1 99 ? -8.026 -9.511 -3.984 1.00 77.12 99 LYS A C 1
ATOM 791 O O . LYS A 1 99 ? -8.789 -10.276 -3.404 1.00 77.12 99 LYS A O 1
ATOM 796 N N . ASP A 1 100 ? -6.714 -9.511 -3.802 1.00 73.75 100 ASP A N 1
ATOM 797 C CA . ASP A 1 100 ? -5.994 -10.436 -2.934 1.00 73.75 100 ASP A CA 1
ATOM 798 C C . ASP A 1 100 ? -5.463 -9.709 -1.695 1.00 73.75 100 ASP A C 1
ATOM 800 O O . ASP A 1 100 ? -5.314 -8.482 -1.693 1.00 73.75 100 ASP A O 1
ATOM 804 N N . GLY A 1 101 ? -5.235 -10.459 -0.616 1.00 66.25 101 GLY A N 1
ATOM 805 C CA . GLY A 1 101 ? -4.737 -9.899 0.637 1.00 66.25 101 GLY A CA 1
ATOM 806 C C . GLY A 1 101 ? -3.355 -9.257 0.464 1.00 66.25 101 GLY A C 1
ATOM 807 O O . GLY A 1 101 ? -2.627 -9.585 -0.481 1.00 66.25 101 GLY A O 1
ATOM 808 N N . PRO A 1 102 ? -2.959 -8.343 1.368 1.00 63.72 102 PRO A N 1
ATOM 809 C CA . PRO A 1 102 ? -1.566 -7.944 1.438 1.00 63.72 102 PRO A CA 1
ATOM 810 C C . PRO A 1 102 ? -0.765 -9.195 1.807 1.00 63.72 102 PRO A C 1
ATOM 812 O O . PRO A 1 102 ? -1.228 -10.024 2.593 1.00 63.72 102 PRO A O 1
ATOM 815 N N . GLN A 1 103 ? 0.423 -9.350 1.229 1.00 59.41 103 GLN A N 1
ATOM 816 C CA . GLN A 1 103 ? 1.340 -10.349 1.763 1.00 59.41 103 GLN A CA 1
ATOM 817 C C . GLN A 1 103 ? 1.702 -9.864 3.169 1.00 59.41 103 GLN A C 1
ATOM 819 O O . GLN A 1 103 ? 2.044 -8.690 3.338 1.00 59.41 103 GLN A O 1
ATOM 824 N N . GLU A 1 104 ? 1.558 -10.713 4.190 1.00 51.81 104 GLU A N 1
ATOM 825 C CA . GLU A 1 104 ? 2.175 -10.401 5.476 1.00 51.81 104 GLU A CA 1
ATOM 826 C C . GLU A 1 104 ? 3.651 -10.112 5.199 1.00 51.81 104 GLU A C 1
ATOM 828 O O . GLU A 1 104 ? 4.282 -10.824 4.408 1.00 51.81 104 GLU A O 1
ATOM 833 N N . MET A 1 105 ? 4.194 -9.043 5.799 1.00 41.41 105 MET A N 1
ATOM 834 C CA . MET A 1 105 ? 5.644 -8.879 5.851 1.00 41.41 105 MET A CA 1
ATOM 835 C C . MET A 1 105 ? 6.200 -10.236 6.249 1.00 41.41 105 MET A C 1
ATOM 837 O O . MET A 1 105 ? 5.777 -10.754 7.282 1.00 41.41 105 MET A O 1
ATOM 841 N N . TYR A 1 106 ? 7.076 -10.813 5.423 1.00 35.41 106 TYR A N 1
ATOM 842 C CA . TYR A 1 106 ? 7.826 -12.013 5.765 1.00 35.41 106 TYR A CA 1
ATOM 843 C C . TYR A 1 106 ? 8.380 -11.796 7.179 1.00 35.41 106 TYR A C 1
ATOM 845 O O . TYR A 1 106 ? 9.392 -11.121 7.369 1.00 35.41 106 TYR A O 1
ATOM 853 N N . ARG A 1 107 ? 7.700 -12.328 8.200 1.00 35.19 107 ARG A N 1
ATOM 854 C CA . ARG A 1 107 ? 8.348 -12.605 9.467 1.00 35.19 107 ARG A CA 1
ATOM 855 C C . ARG A 1 107 ? 9.322 -13.686 9.072 1.00 35.19 107 ARG A C 1
ATOM 857 O O . ARG A 1 107 ? 8.917 -14.811 8.795 1.00 35.19 107 ARG A O 1
ATOM 864 N N . ASN A 1 108 ? 10.585 -13.293 8.941 1.00 31.50 108 ASN A N 1
ATOM 865 C CA . ASN A 1 108 ? 11.697 -14.216 8.992 1.00 31.50 108 ASN A CA 1
ATOM 866 C C . ASN A 1 108 ? 11.423 -15.156 10.170 1.00 31.50 108 ASN A C 1
ATOM 868 O O . ASN A 1 108 ? 11.605 -14.779 11.324 1.00 31.50 108 ASN A O 1
ATOM 872 N N . HIS A 1 109 ? 10.935 -16.356 9.874 1.00 28.86 109 HIS A N 1
ATOM 873 C CA . HIS A 1 109 ? 11.217 -17.517 10.690 1.00 28.86 109 HIS A CA 1
ATOM 874 C C . HIS A 1 109 ? 12.682 -17.850 10.397 1.00 28.86 109 HIS A C 1
ATOM 876 O O . HIS A 1 109 ? 12.979 -18.664 9.526 1.00 28.86 109 HIS A O 1
ATOM 882 N N . MET A 1 110 ? 13.584 -17.112 11.046 1.00 31.47 110 MET A N 1
ATOM 883 C CA . MET A 1 110 ? 14.931 -17.583 11.352 1.00 31.47 110 MET A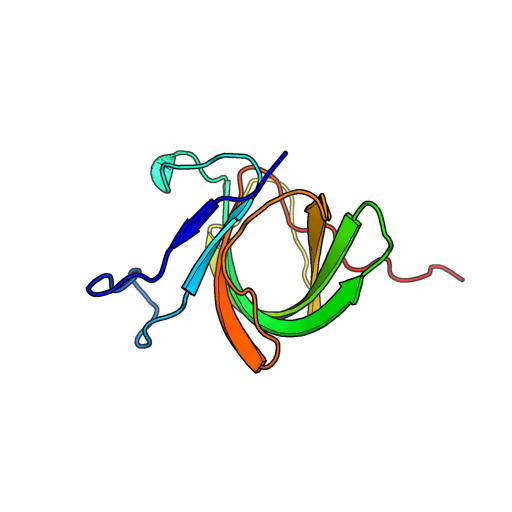 CA 1
ATOM 884 C C . MET A 1 110 ? 14.983 -17.838 12.849 1.00 31.47 110 MET A C 1
ATOM 886 O O . MET A 1 110 ? 14.498 -16.955 13.594 1.00 31.47 110 MET A O 1
#

pLDDT: mean 71.21, std 14.73, range [28.86, 89.12]

Radius of gyration: 13.24 Å; chains: 1; bounding box: 32×33×27 Å

Organism: Sinanodonta woodiana (NCBI:txid1069815)

Foldseek 3Di:
DAWAKDQPPDDDDPPDPDRAIEIEDPPCPDLVLFQWKFKWAFADWDCPPQKIKTKTFTPDTPHHHPDDPVDDRIFMDMDTPPHPHPDPDHRGIYIYTYNDDTDHDPPPPD

Secondary structure (DSSP, 8-state):
---EEE--SS---TT--S-PEEEEETT--SGGG-SEEEEEEEEEEEE-SSEEEEEEEEEEEEE--SS-----SEEEEEEETT---TT--TT-EEEEEESSPPEE------

Sequence (110 aa):
TCPKCYEEENGMIKGINKRPFVFMKDTACDQSKANYIFHVNISKIHDLGRQKIADAKLIKVIKRGAQLYDGGENITFTWESICQCPRINETKEYVIIAKDGPQEMYRNHM